Protein AF-W7W926-F1 (afdb_monomer_lite)

Foldseek 3Di:
DLVLLLVLLLVLLVVDPDPSPVVLNVQSVPDDDLVSSVVSLVVSVVVCVVVVHDPSSVVSSQVSCVVSVNNPPPPPVPPDPDDPDD

Radius of gyration: 13.78 Å; chains: 1; bounding box: 27×31×46 Å

pLDDT: mean 77.88, std 17.43, range [39.47, 93.94]

Sequence (86 aa):
MLAEVRSLLIGTLLVDGPVSSSLTVLRVGRARDRYELIGLVWQIERALVTARRPVEAMSRLRRARELLGLGNTVVDEDTKPGSSTH

Secondary structure (DSSP, 8-state):
-HHHHHHHHHHHHHSSTTTS-HHHHHHHHH--SHHHHHHHHHHHHHHHHHTT--HHHHHHHHHHHHHTT-TT----TT--------

Structure (mmCIF, N/CA/C/O backbone):
data_AF-W7W926-F1
#
_entry.id   AF-W7W926-F1
#
loop_
_atom_site.group_PDB
_atom_site.id
_atom_site.type_symbol
_atom_site.label_atom_id
_atom_site.label_alt_id
_atom_site.label_comp_id
_atom_site.label_asym_id
_atom_site.label_entity_id
_atom_site.label_seq_id
_atom_site.pdbx_PDB_ins_code
_atom_site.Cartn_x
_atom_site.Cartn_y
_atom_site.Cartn_z
_atom_site.occupancy
_atom_site.B_iso_or_equiv
_atom_site.auth_seq_id
_atom_site.auth_comp_id
_atom_site.a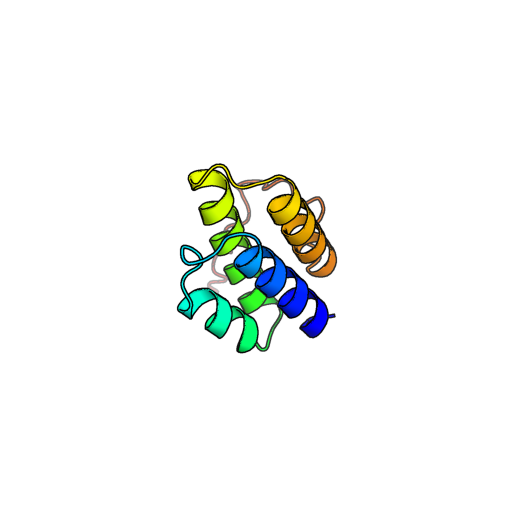uth_asym_id
_atom_site.auth_atom_id
_atom_site.pdbx_PDB_model_num
ATOM 1 N N . MET A 1 1 ? -14.233 2.768 2.524 1.00 81.12 1 MET A N 1
ATOM 2 C CA . MET A 1 1 ? -12.872 3.320 2.711 1.00 81.12 1 MET A CA 1
ATOM 3 C C . MET A 1 1 ? -11.829 2.247 3.036 1.00 81.12 1 MET A C 1
ATOM 5 O O . MET A 1 1 ? -11.079 1.902 2.140 1.00 81.12 1 MET A O 1
ATOM 9 N N . LEU A 1 2 ? -11.770 1.651 4.240 1.00 88.94 2 LEU A N 1
ATOM 10 C CA . LEU A 1 2 ? -10.694 0.682 4.569 1.00 88.94 2 LEU A CA 1
ATOM 11 C C . LEU A 1 2 ? -10.683 -0.562 3.660 1.00 88.94 2 LEU A C 1
ATOM 13 O O . LEU A 1 2 ? -9.621 -1.029 3.270 1.00 88.94 2 LEU A O 1
ATOM 17 N N . ALA A 1 3 ? -11.856 -1.066 3.263 1.00 90.44 3 ALA A N 1
ATOM 18 C CA . ALA A 1 3 ? -11.959 -2.174 2.307 1.00 90.44 3 ALA A CA 1
ATOM 19 C C . ALA A 1 3 ? -11.374 -1.832 0.921 1.00 90.44 3 ALA A C 1
ATOM 21 O O . ALA A 1 3 ? -10.751 -2.676 0.288 1.00 90.44 3 ALA A O 1
ATOM 22 N N . GLU A 1 4 ? -11.523 -0.584 0.479 1.00 90.75 4 GLU A N 1
ATOM 23 C CA . GLU A 1 4 ? -10.985 -0.099 -0.796 1.00 90.75 4 GLU A CA 1
ATOM 24 C C . GLU A 1 4 ? -9.459 0.020 -0.740 1.00 90.75 4 GLU A C 1
ATOM 26 O O . GLU A 1 4 ? -8.768 -0.450 -1.641 1.00 90.75 4 GLU A O 1
ATOM 31 N N . VAL A 1 5 ? -8.924 0.538 0.372 1.00 91.12 5 VAL A N 1
ATOM 32 C CA . VAL A 1 5 ? -7.479 0.548 0.643 1.00 91.12 5 VAL A CA 1
ATOM 33 C C . VAL A 1 5 ? -6.916 -0.874 0.609 1.00 91.12 5 VAL A C 1
ATOM 35 O O . VAL A 1 5 ? -5.907 -1.109 -0.051 1.00 91.12 5 VAL A O 1
ATOM 38 N N . ARG A 1 6 ? -7.581 -1.847 1.248 1.00 93.88 6 ARG A N 1
ATOM 39 C CA . ARG A 1 6 ? -7.161 -3.259 1.194 1.00 93.88 6 ARG A CA 1
ATOM 40 C C . ARG A 1 6 ? -7.119 -3.782 -0.239 1.00 93.88 6 ARG A C 1
ATOM 42 O O . ARG A 1 6 ? -6.110 -4.366 -0.622 1.00 93.88 6 ARG A O 1
ATOM 49 N N . SER A 1 7 ? -8.160 -3.539 -1.037 1.00 92.44 7 SER A N 1
ATOM 50 C CA . SER A 1 7 ? -8.185 -3.954 -2.447 1.00 92.44 7 SER A CA 1
ATOM 51 C C . SER A 1 7 ? -7.053 -3.336 -3.264 1.00 92.44 7 SER A C 1
ATOM 53 O O . SER A 1 7 ? -6.413 -4.042 -4.038 1.00 92.44 7 SER A O 1
ATOM 55 N N . LEU A 1 8 ? -6.756 -2.047 -3.077 1.00 91.38 8 LEU A N 1
ATOM 56 C CA . LEU A 1 8 ? -5.655 -1.378 -3.777 1.00 91.38 8 LEU A CA 1
ATOM 57 C C . LEU A 1 8 ? -4.292 -1.957 -3.393 1.00 91.38 8 LEU A C 1
ATOM 59 O O . LEU A 1 8 ? -3.452 -2.178 -4.266 1.00 91.38 8 LEU A O 1
ATOM 63 N N . LEU A 1 9 ? -4.074 -2.234 -2.107 1.00 90.06 9 LEU A N 1
ATOM 64 C CA . LEU A 1 9 ? -2.828 -2.826 -1.623 1.00 90.06 9 LEU A CA 1
ATOM 65 C C . LEU A 1 9 ? -2.672 -4.269 -2.101 1.00 90.06 9 LEU A C 1
ATOM 67 O O . LEU A 1 9 ? -1.609 -4.626 -2.594 1.00 90.06 9 LEU A O 1
ATOM 71 N N . ILE A 1 10 ? -3.731 -5.079 -2.051 1.00 90.50 10 ILE A N 1
ATOM 72 C CA . ILE A 1 10 ? -3.719 -6.434 -2.617 1.00 90.50 10 ILE A CA 1
ATOM 73 C C . ILE A 1 10 ? -3.440 -6.369 -4.122 1.00 90.50 10 ILE A C 1
ATOM 75 O O . ILE A 1 10 ? -2.551 -7.063 -4.601 1.00 90.50 10 ILE A O 1
ATOM 79 N N . GLY A 1 11 ? -4.112 -5.485 -4.862 1.00 88.88 11 GLY A N 1
ATOM 80 C CA . GLY A 1 11 ? -3.858 -5.289 -6.290 1.00 88.88 11 GLY A CA 1
ATOM 81 C C . GLY A 1 11 ? -2.414 -4.873 -6.577 1.00 88.88 11 GLY A C 1
ATOM 82 O O . GLY A 1 11 ? -1.794 -5.412 -7.483 1.00 88.88 11 GLY A O 1
ATOM 83 N N . THR A 1 12 ? -1.839 -3.987 -5.762 1.00 87.88 12 THR A N 1
ATOM 84 C CA . THR A 1 12 ? -0.421 -3.592 -5.854 1.00 87.88 12 THR A CA 1
ATOM 85 C C . THR A 1 12 ? 0.513 -4.792 -5.693 1.00 87.88 12 THR A C 1
ATOM 87 O O . THR A 1 12 ? 1.503 -4.909 -6.407 1.00 87.88 12 THR A O 1
ATOM 90 N N . LEU A 1 13 ? 0.181 -5.694 -4.770 1.00 86.00 13 LEU A N 1
ATOM 91 C CA . LEU A 1 13 ? 0.963 -6.888 -4.459 1.00 86.00 13 LEU A CA 1
ATOM 92 C C . LEU A 1 13 ? 0.811 -8.011 -5.491 1.00 86.00 13 LEU A C 1
ATOM 94 O O . LEU A 1 13 ? 1.684 -8.868 -5.557 1.00 86.00 13 LEU A O 1
ATOM 98 N N . LEU A 1 14 ? -0.280 -8.026 -6.258 1.00 82.19 14 LEU A N 1
ATOM 99 C CA . LEU A 1 14 ? -0.562 -9.046 -7.272 1.00 82.19 14 LEU A CA 1
ATOM 100 C C . LEU A 1 14 ? -0.071 -8.669 -8.677 1.00 82.19 14 LEU A C 1
ATOM 102 O O . LEU A 1 14 ? 0.048 -9.552 -9.520 1.00 82.19 14 LEU A O 1
ATOM 106 N N . VAL A 1 15 ? 0.219 -7.386 -8.935 1.00 77.62 15 VAL A N 1
ATOM 107 C CA . VAL A 1 15 ? 0.750 -6.900 -10.228 1.00 77.62 15 VAL A CA 1
ATOM 108 C C . VAL A 1 15 ? 2.096 -7.539 -10.575 1.00 77.62 15 VAL A C 1
ATOM 110 O O . VAL A 1 15 ? 2.406 -7.716 -11.748 1.00 77.62 15 VAL A O 1
ATOM 113 N N . ASP A 1 16 ? 2.867 -7.938 -9.568 1.00 59.84 16 ASP A N 1
ATOM 114 C CA . ASP A 1 16 ? 4.092 -8.710 -9.730 1.00 59.84 16 ASP A CA 1
ATOM 115 C C . ASP A 1 16 ? 3.940 -10.024 -8.954 1.00 59.84 16 ASP A C 1
ATOM 117 O O . ASP A 1 16 ? 3.901 -10.022 -7.722 1.00 59.84 16 ASP A O 1
ATOM 121 N N . GLY A 1 17 ? 3.853 -11.155 -9.665 1.00 56.94 17 GLY A N 1
ATOM 122 C CA . GLY A 1 17 ? 3.900 -12.494 -9.062 1.00 56.94 17 GLY A CA 1
ATOM 123 C C . GLY A 1 17 ? 5.174 -12.736 -8.225 1.00 56.94 17 GLY A C 1
ATOM 124 O O . GLY A 1 17 ? 5.997 -11.841 -8.044 1.00 56.94 17 GLY A O 1
ATOM 125 N N . PRO A 1 18 ? 5.447 -13.988 -7.820 1.00 53.00 18 PRO A N 1
ATOM 126 C CA . PRO A 1 18 ? 5.496 -14.530 -6.444 1.00 53.00 18 PRO A CA 1
ATOM 127 C C . PRO A 1 18 ? 6.413 -13.841 -5.397 1.00 53.00 18 PRO A C 1
ATOM 129 O O . PRO A 1 18 ? 6.643 -14.397 -4.327 1.00 53.00 18 PRO A O 1
ATOM 132 N N . VAL A 1 19 ? 6.948 -12.647 -5.653 1.00 51.56 19 VAL A N 1
ATOM 133 C CA . VAL A 1 19 ? 7.866 -11.924 -4.755 1.00 51.56 19 VAL A CA 1
ATOM 134 C C . VAL A 1 19 ? 7.122 -11.036 -3.752 1.00 51.56 19 VAL A C 1
ATOM 136 O O . VAL A 1 19 ? 7.699 -10.623 -2.745 1.00 51.56 19 VAL A O 1
ATOM 139 N N . SER A 1 20 ? 5.825 -10.779 -3.954 1.00 60.31 20 SER A N 1
ATOM 140 C CA . SER A 1 20 ? 5.005 -10.322 -2.837 1.00 60.31 20 SER A CA 1
ATOM 141 C C . SER A 1 20 ? 4.827 -11.473 -1.858 1.00 60.31 20 SER A C 1
ATOM 143 O O . SER A 1 20 ? 4.233 -12.497 -2.191 1.00 60.31 20 SER A O 1
ATOM 145 N N . SER A 1 21 ? 5.370 -11.326 -0.648 1.00 67.81 21 SER A N 1
ATOM 146 C CA . SER A 1 21 ? 5.214 -12.345 0.384 1.00 67.81 21 SER A CA 1
ATOM 147 C C . SER A 1 21 ? 3.720 -12.589 0.601 1.00 67.81 21 SER A C 1
ATOM 149 O O . SER A 1 21 ? 2.995 -11.666 0.978 1.00 67.81 21 SER A O 1
ATOM 151 N N . SER A 1 22 ? 3.252 -13.826 0.407 1.00 78.44 22 SER A N 1
ATOM 152 C CA . SER A 1 22 ? 1.865 -14.229 0.693 1.00 78.44 22 SER A CA 1
ATOM 153 C C . SER A 1 22 ? 1.428 -13.806 2.103 1.00 78.44 22 SER A C 1
ATOM 155 O O . SER A 1 22 ? 0.256 -13.531 2.353 1.00 78.44 22 SER A O 1
ATOM 157 N N . LEU A 1 23 ? 2.392 -13.665 3.020 1.00 85.69 23 LEU A N 1
ATOM 158 C CA . LEU A 1 23 ? 2.195 -13.111 4.352 1.00 85.69 23 LEU A CA 1
ATOM 159 C C . LEU A 1 23 ? 1.748 -11.638 4.342 1.00 85.69 23 LEU A C 1
ATOM 161 O O . LEU A 1 23 ? 0.865 -11.274 5.114 1.00 85.69 23 LEU A O 1
ATOM 165 N N . THR A 1 24 ? 2.317 -10.788 3.487 1.00 87.25 24 THR A N 1
ATOM 166 C CA . THR A 1 24 ? 1.927 -9.375 3.354 1.00 87.25 24 THR A CA 1
ATOM 167 C C . THR A 1 24 ? 0.507 -9.252 2.810 1.00 87.25 24 THR A C 1
ATOM 169 O O . THR A 1 24 ? -0.280 -8.478 3.348 1.00 87.25 24 THR A O 1
ATOM 172 N N . VAL A 1 25 ? 0.135 -10.074 1.822 1.00 89.38 25 VAL A N 1
ATOM 173 C CA . VAL A 1 25 ? -1.245 -10.132 1.305 1.00 89.38 25 VAL A CA 1
ATOM 174 C C . VAL A 1 25 ? -2.225 -10.529 2.415 1.00 89.38 25 VAL A C 1
ATOM 176 O O . VAL A 1 25 ? -3.244 -9.866 2.612 1.00 89.38 25 VAL A O 1
ATOM 179 N N . LEU A 1 26 ? -1.890 -11.555 3.207 1.00 90.12 26 LEU A N 1
ATOM 180 C CA . LEU A 1 26 ? -2.700 -11.977 4.355 1.00 90.12 26 LEU A CA 1
ATOM 181 C C . LEU A 1 26 ? -2.823 -10.883 5.424 1.00 90.12 26 LEU A C 1
ATOM 183 O O . LEU A 1 26 ? -3.903 -10.694 5.985 1.00 90.12 26 LEU A O 1
ATOM 187 N N . ARG A 1 27 ? -1.740 -10.152 5.709 1.00 91.56 27 ARG A N 1
ATOM 188 C CA . ARG A 1 27 ? -1.746 -9.038 6.669 1.00 91.56 27 ARG A CA 1
ATOM 189 C C . ARG A 1 27 ? -2.644 -7.898 6.200 1.00 91.56 27 ARG A C 1
ATOM 191 O O . ARG A 1 27 ? -3.453 -7.423 6.987 1.00 91.56 27 ARG A O 1
ATOM 198 N N . VAL A 1 28 ? -2.577 -7.525 4.920 1.00 91.88 28 VAL A N 1
ATOM 199 C CA . VAL A 1 28 ? -3.483 -6.526 4.327 1.00 91.88 28 VAL A CA 1
ATOM 200 C C . VAL A 1 28 ? -4.937 -6.980 4.425 1.00 91.88 28 VAL A C 1
ATOM 202 O O . VAL A 1 28 ? -5.793 -6.199 4.834 1.00 91.88 28 VAL A O 1
ATOM 205 N N . GLY A 1 29 ? -5.226 -8.246 4.116 1.00 91.50 29 GLY A N 1
ATOM 206 C CA . GLY A 1 29 ? -6.579 -8.795 4.228 1.00 91.50 29 GLY A CA 1
ATOM 207 C C . GLY A 1 29 ? -7.128 -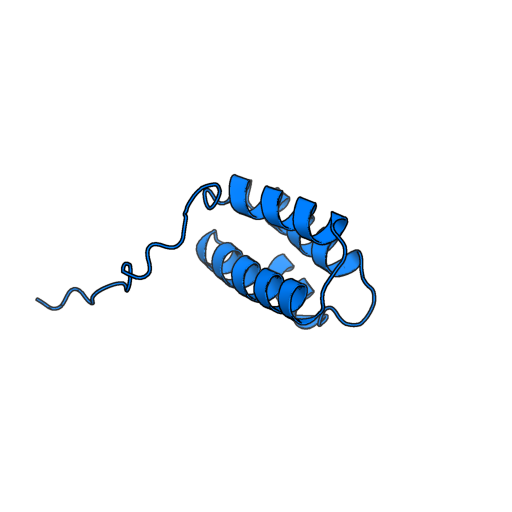8.797 5.660 1.00 91.50 29 GLY A C 1
ATOM 208 O O . GLY A 1 29 ? -8.329 -8.620 5.856 1.00 91.50 29 GLY A O 1
ATOM 209 N N . ARG A 1 30 ? -6.259 -8.966 6.664 1.00 93.69 30 ARG A N 1
ATOM 210 C CA . ARG A 1 30 ? -6.637 -9.016 8.086 1.00 93.69 30 ARG A CA 1
ATOM 211 C C . ARG A 1 30 ? -6.654 -7.662 8.786 1.00 93.69 30 ARG A C 1
ATOM 213 O O . ARG A 1 30 ? -7.273 -7.581 9.843 1.00 93.69 30 ARG A O 1
ATOM 220 N N . ALA A 1 31 ? -6.016 -6.641 8.219 1.00 93.94 31 ALA A N 1
ATOM 221 C CA . ALA A 1 31 ? -5.901 -5.329 8.841 1.00 93.94 31 ALA A CA 1
ATOM 222 C C . ALA A 1 31 ? -7.286 -4.733 9.138 1.00 93.94 31 ALA A C 1
ATOM 224 O O . ALA A 1 31 ? -8.083 -4.520 8.220 1.00 93.94 31 ALA A O 1
ATOM 225 N N . ARG A 1 32 ? -7.604 -4.481 10.407 1.00 91.50 32 ARG A N 1
ATOM 226 C CA . ARG A 1 32 ? -8.929 -4.045 10.874 1.00 91.50 32 ARG A CA 1
ATOM 227 C C . ARG A 1 32 ? -9.057 -2.537 10.949 1.00 91.50 32 ARG A C 1
ATOM 229 O O . ARG A 1 32 ? -10.156 -2.028 10.729 1.00 91.50 32 ARG A O 1
ATOM 236 N N . ASP A 1 33 ? -7.955 -1.841 11.184 1.00 91.81 33 ASP A N 1
ATOM 237 C CA . ASP A 1 33 ? -7.949 -0.398 11.375 1.00 91.81 33 ASP A CA 1
ATOM 238 C C . ASP A 1 33 ? -7.037 0.345 10.390 1.00 91.81 33 ASP A C 1
ATOM 240 O O . ASP A 1 33 ? -6.346 -0.223 9.539 1.00 91.81 33 ASP A O 1
ATOM 244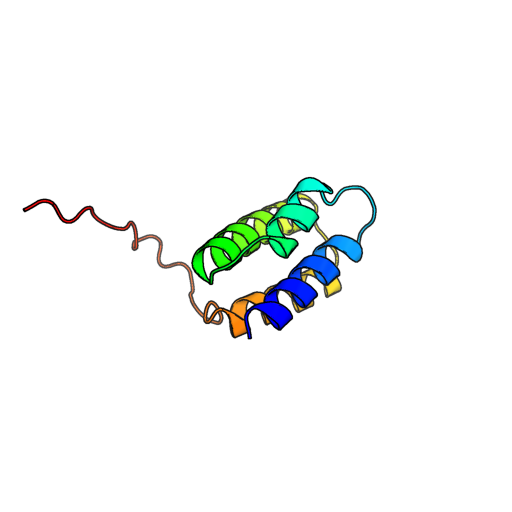 N N . ARG A 1 34 ? -7.107 1.674 10.476 1.00 89.38 34 ARG A N 1
ATOM 245 C CA . ARG A 1 34 ? -6.351 2.584 9.619 1.00 89.38 34 ARG A CA 1
ATOM 246 C C . ARG A 1 34 ? -4.850 2.553 9.925 1.00 89.38 34 ARG A C 1
ATOM 248 O O . ARG A 1 34 ? -4.065 2.703 8.995 1.00 89.38 34 ARG A O 1
ATOM 255 N N . TYR A 1 35 ? -4.444 2.370 11.180 1.00 89.56 35 TYR A N 1
ATOM 256 C CA . TYR A 1 35 ? -3.036 2.383 11.586 1.00 89.56 35 TYR A CA 1
ATOM 257 C C . TYR A 1 35 ? -2.291 1.155 11.061 1.00 89.56 35 TYR A C 1
ATOM 259 O O . TYR A 1 35 ? -1.199 1.290 10.508 1.00 89.56 35 TYR A O 1
ATOM 267 N N . GLU A 1 36 ? -2.913 -0.021 11.136 1.00 91.81 36 GLU A N 1
ATOM 268 C CA . GLU A 1 36 ? -2.391 -1.253 10.543 1.00 91.81 36 GLU A CA 1
ATOM 269 C C . GLU A 1 36 ? -2.188 -1.097 9.028 1.00 91.81 36 GLU A C 1
ATOM 271 O O . GLU A 1 36 ? -1.141 -1.463 8.490 1.00 91.81 36 GLU A O 1
ATOM 276 N N . LEU A 1 37 ? -3.155 -0.484 8.335 1.00 92.56 37 LEU A N 1
ATOM 277 C CA . LEU A 1 37 ? -3.053 -0.222 6.897 1.00 92.56 37 LEU A CA 1
ATOM 278 C C . LEU A 1 37 ? -1.962 0.798 6.552 1.00 92.56 37 LEU A C 1
ATOM 280 O O . LEU A 1 37 ? -1.262 0.605 5.561 1.00 92.56 37 LEU A O 1
ATOM 284 N N . ILE A 1 38 ? -1.771 1.839 7.367 1.00 92.75 38 ILE A N 1
ATOM 285 C CA . ILE A 1 38 ? -0.664 2.794 7.202 1.00 92.75 38 ILE A CA 1
ATOM 286 C C . ILE A 1 38 ? 0.682 2.073 7.339 1.00 92.75 38 ILE A C 1
ATOM 288 O O . ILE A 1 38 ? 1.557 2.245 6.492 1.00 92.75 38 ILE A O 1
ATOM 292 N N . GLY A 1 39 ? 0.847 1.227 8.359 1.00 91.31 39 GLY A N 1
ATOM 293 C CA . GLY A 1 39 ? 2.074 0.447 8.543 1.00 91.31 39 GLY A CA 1
ATOM 294 C C . GLY A 1 39 ? 2.377 -0.459 7.347 1.00 91.31 39 GLY A C 1
ATOM 295 O O . GLY A 1 39 ? 3.515 -0.524 6.878 1.00 91.31 39 GLY A O 1
ATOM 296 N N . LEU A 1 40 ? 1.349 -1.112 6.802 1.00 92.38 40 LEU A N 1
ATOM 297 C CA . LEU A 1 40 ? 1.485 -1.970 5.625 1.00 92.38 40 LEU A CA 1
ATOM 298 C C . LEU A 1 40 ? 1.808 -1.177 4.356 1.00 92.38 40 LEU A C 1
ATOM 300 O O . LEU A 1 40 ? 2.624 -1.635 3.561 1.00 92.38 40 LEU A O 1
ATOM 304 N N . VAL A 1 41 ? 1.244 0.021 4.183 1.00 91.81 41 VAL A N 1
ATOM 305 C CA . VAL A 1 41 ? 1.603 0.925 3.081 1.00 91.81 41 VAL A CA 1
ATOM 306 C C . VAL A 1 41 ? 3.096 1.222 3.071 1.00 91.81 41 VAL A C 1
ATOM 308 O O . VAL A 1 41 ? 3.723 1.057 2.029 1.00 91.81 41 VAL A O 1
ATOM 311 N N . TRP A 1 42 ? 3.682 1.581 4.215 1.00 90.19 42 TRP A N 1
ATOM 312 C CA . TRP A 1 42 ? 5.118 1.864 4.307 1.00 90.19 42 TRP A CA 1
ATOM 313 C C . TRP A 1 42 ? 5.984 0.642 3.985 1.00 90.19 42 TRP A C 1
ATOM 315 O O . TRP A 1 42 ? 6.991 0.754 3.285 1.00 90.19 42 TRP A O 1
ATOM 325 N N . GLN A 1 43 ? 5.589 -0.542 4.466 1.00 88.56 43 GLN A N 1
ATOM 326 C CA . GLN A 1 43 ? 6.292 -1.791 4.154 1.00 88.56 43 GLN A CA 1
ATOM 327 C C . GLN A 1 43 ? 6.260 -2.099 2.653 1.00 88.56 43 GLN A C 1
ATOM 329 O O . GLN A 1 43 ? 7.287 -2.452 2.070 1.00 88.56 43 GLN A O 1
ATOM 334 N N . ILE A 1 44 ? 5.091 -1.939 2.028 1.00 88.62 44 ILE A N 1
ATOM 335 C CA . ILE A 1 44 ? 4.889 -2.175 0.597 1.00 88.62 44 ILE A CA 1
ATOM 336 C C . ILE A 1 44 ? 5.665 -1.140 -0.226 1.00 88.62 44 ILE A C 1
ATOM 338 O O . ILE A 1 44 ? 6.365 -1.515 -1.160 1.00 88.62 44 ILE A O 1
ATOM 342 N N . GLU A 1 45 ? 5.623 0.139 0.149 1.00 87.69 45 GLU A N 1
ATOM 343 C CA . GLU A 1 45 ? 6.378 1.210 -0.510 1.00 87.69 45 GLU A CA 1
ATOM 344 C C . GLU A 1 45 ? 7.876 0.918 -0.533 1.00 87.69 45 GLU A C 1
ATOM 346 O O . GLU A 1 45 ? 8.500 0.941 -1.594 1.00 87.69 45 GLU A O 1
ATOM 351 N N . ARG A 1 46 ? 8.443 0.563 0.625 1.00 84.81 46 ARG A N 1
ATOM 352 C CA . ARG A 1 46 ? 9.869 0.255 0.753 1.00 84.81 46 ARG A CA 1
ATOM 353 C C . ARG A 1 46 ? 10.266 -0.926 -0.126 1.00 84.81 46 ARG A C 1
ATOM 355 O O . ARG A 1 46 ? 11.271 -0.851 -0.827 1.00 84.81 46 ARG A O 1
ATOM 362 N N . ALA A 1 47 ? 9.456 -1.985 -0.132 1.00 83.25 47 ALA A N 1
ATOM 363 C CA . ALA A 1 47 ? 9.693 -3.150 -0.976 1.00 83.25 47 ALA A CA 1
ATOM 364 C C . ALA A 1 47 ? 9.652 -2.796 -2.473 1.00 83.25 47 ALA A C 1
ATOM 366 O O . ALA A 1 47 ? 10.504 -3.253 -3.237 1.00 83.25 47 ALA A O 1
ATOM 367 N N . LEU A 1 48 ? 8.700 -1.957 -2.890 1.00 81.31 48 LEU A N 1
ATOM 368 C CA . LEU A 1 48 ? 8.554 -1.545 -4.286 1.00 81.31 48 LEU A CA 1
ATOM 369 C C . LEU A 1 48 ? 9.709 -0.646 -4.751 1.00 81.31 48 LEU A C 1
ATOM 371 O O . LEU A 1 48 ? 10.217 -0.840 -5.857 1.00 81.31 48 LEU A O 1
ATOM 375 N N . VAL A 1 49 ? 10.170 0.276 -3.900 1.00 82.94 49 VAL A N 1
ATOM 376 C CA . VAL A 1 49 ? 11.337 1.133 -4.170 1.00 82.94 49 VAL A CA 1
ATOM 377 C C . VAL A 1 49 ? 12.612 0.298 -4.283 1.00 82.94 49 VAL A C 1
ATOM 379 O O . VAL A 1 49 ? 13.336 0.421 -5.272 1.00 82.94 49 VAL A O 1
ATOM 382 N N . THR A 1 50 ? 12.873 -0.593 -3.319 1.00 81.06 50 THR A N 1
ATOM 383 C CA . THR A 1 50 ? 14.060 -1.465 -3.341 1.00 81.06 50 THR A CA 1
ATOM 384 C C . THR A 1 50 ? 14.090 -2.348 -4.586 1.00 81.06 50 THR A C 1
ATOM 386 O O . THR A 1 50 ? 15.145 -2.525 -5.189 1.00 81.06 50 THR A O 1
ATOM 389 N N . ALA A 1 51 ? 12.937 -2.866 -5.006 1.00 79.69 51 ALA A N 1
ATOM 390 C CA . ALA A 1 51 ? 12.843 -3.743 -6.165 1.00 79.69 51 ALA A CA 1
ATOM 391 C C . ALA A 1 51 ? 12.663 -3.005 -7.511 1.00 79.69 51 ALA A C 1
ATOM 393 O O . ALA A 1 51 ? 12.477 -3.675 -8.523 1.00 79.69 51 ALA A O 1
ATOM 394 N N . ARG A 1 52 ? 12.719 -1.659 -7.546 1.00 78.44 52 ARG A N 1
ATOM 395 C CA . ARG A 1 52 ? 12.524 -0.821 -8.756 1.00 78.44 52 ARG A CA 1
ATOM 396 C C . ARG A 1 52 ? 11.269 -1.203 -9.557 1.00 78.44 52 ARG A C 1
ATOM 398 O O . ARG A 1 52 ? 11.316 -1.421 -10.765 1.00 78.44 52 ARG A O 1
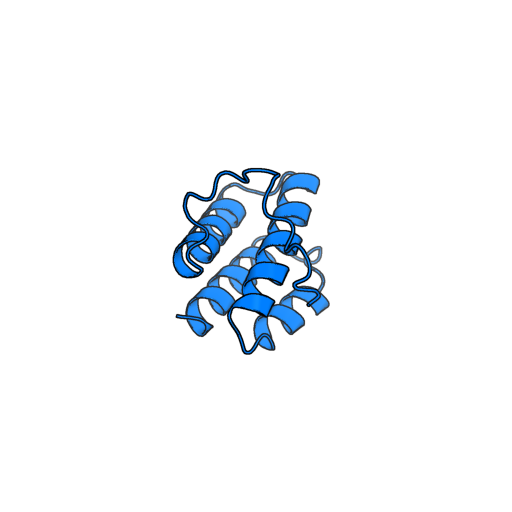ATOM 405 N N . ARG A 1 53 ? 10.152 -1.333 -8.846 1.00 73.75 53 ARG A N 1
ATOM 406 C CA . ARG A 1 53 ? 8.907 -1.935 -9.343 1.00 73.75 53 ARG A CA 1
ATOM 407 C C . ARG A 1 53 ? 8.118 -1.011 -10.283 1.00 73.75 53 ARG A C 1
ATOM 409 O O . ARG A 1 53 ? 8.309 0.206 -10.247 1.00 73.75 53 ARG A O 1
ATOM 416 N N . PRO A 1 54 ? 7.237 -1.575 -11.133 1.00 75.19 54 PRO A N 1
ATOM 417 C CA . PRO A 1 54 ? 6.575 -0.844 -12.208 1.00 75.19 54 PRO A CA 1
ATOM 418 C C . PRO A 1 54 ? 5.704 0.319 -11.719 1.00 75.19 54 PRO A C 1
ATOM 420 O O . PRO A 1 54 ? 5.088 0.278 -10.651 1.00 75.19 54 PRO A O 1
ATOM 423 N N . VAL A 1 55 ? 5.596 1.340 -12.577 1.00 78.06 55 VAL A N 1
ATOM 424 C CA . VAL A 1 55 ? 4.819 2.575 -12.352 1.00 78.06 55 VAL A CA 1
ATOM 425 C C . VAL A 1 55 ? 3.373 2.276 -11.951 1.00 78.06 55 VAL A C 1
ATOM 427 O O . VAL A 1 55 ? 2.804 2.957 -11.105 1.00 78.06 55 VAL A O 1
ATOM 430 N N . GLU A 1 56 ? 2.788 1.215 -12.498 1.00 82.75 56 GLU A N 1
ATOM 431 C CA . GLU A 1 56 ? 1.413 0.811 -12.220 1.00 82.75 56 GLU A CA 1
ATOM 432 C C . GLU A 1 56 ? 1.180 0.359 -10.765 1.00 82.75 56 GLU A C 1
ATOM 434 O O . GLU A 1 56 ? 0.131 0.647 -10.181 1.00 82.75 56 GLU A O 1
ATOM 439 N N . ALA A 1 57 ? 2.151 -0.331 -10.155 1.00 83.19 57 ALA A N 1
ATOM 440 C CA . ALA A 1 57 ? 2.107 -0.696 -8.738 1.00 83.19 57 ALA A CA 1
ATOM 441 C C . ALA A 1 57 ? 2.241 0.560 -7.860 1.00 83.19 57 ALA A C 1
ATOM 443 O O . ALA A 1 57 ? 1.524 0.725 -6.872 1.00 83.19 57 ALA A O 1
ATOM 444 N N . MET A 1 58 ? 3.092 1.503 -8.275 1.00 84.56 58 MET A N 1
ATOM 445 C CA . MET A 1 58 ? 3.254 2.783 -7.586 1.00 84.56 58 MET A CA 1
ATOM 446 C C . MET A 1 58 ? 2.006 3.664 -7.655 1.00 84.56 58 MET A C 1
ATOM 448 O O . MET A 1 58 ? 1.646 4.280 -6.654 1.00 84.56 58 MET A O 1
ATOM 452 N N . SER A 1 59 ? 1.295 3.686 -8.782 1.00 88.00 59 SER A N 1
ATOM 453 C CA . SER A 1 59 ? 0.037 4.430 -8.915 1.00 88.00 59 SER A CA 1
ATOM 454 C C . SER A 1 59 ? -1.055 3.893 -7.986 1.00 88.00 59 SER A C 1
ATOM 456 O O . SER A 1 59 ? -1.726 4.674 -7.308 1.00 88.00 59 SER A O 1
ATOM 458 N N . ARG A 1 60 ? -1.201 2.564 -7.880 1.00 89.38 60 ARG A N 1
ATOM 459 C CA . ARG A 1 60 ? -2.158 1.938 -6.947 1.00 89.38 60 ARG A CA 1
ATOM 460 C C . ARG A 1 60 ? -1.802 2.238 -5.489 1.00 89.38 60 ARG A C 1
ATOM 462 O O . ARG A 1 60 ? -2.689 2.571 -4.700 1.00 89.38 60 ARG A O 1
ATOM 469 N N . LEU A 1 61 ? -0.512 2.206 -5.147 1.00 88.75 61 LEU A N 1
ATOM 470 C CA . LEU A 1 61 ? -0.041 2.565 -3.810 1.00 88.75 61 LEU A CA 1
ATOM 471 C C . LEU A 1 61 ? -0.303 4.040 -3.476 1.00 88.75 61 LEU A C 1
ATOM 473 O O . LEU A 1 61 ? -0.765 4.340 -2.376 1.00 88.75 61 LEU A O 1
ATOM 477 N N . ARG A 1 62 ? -0.059 4.964 -4.414 1.00 88.88 62 ARG A N 1
ATOM 478 C CA . ARG A 1 62 ? -0.361 6.395 -4.232 1.00 88.88 62 ARG A CA 1
ATOM 479 C C . ARG A 1 62 ? -1.839 6.618 -3.939 1.00 88.88 62 ARG A C 1
ATOM 481 O O . ARG A 1 62 ? -2.170 7.330 -2.996 1.00 88.88 62 ARG A O 1
ATOM 488 N N . ARG A 1 63 ? -2.725 5.922 -4.654 1.00 89.94 63 ARG A N 1
ATOM 489 C CA . ARG A 1 63 ? -4.162 5.995 -4.379 1.00 89.94 63 ARG A CA 1
ATOM 490 C C . ARG A 1 63 ? -4.521 5.466 -2.987 1.00 89.94 63 ARG A C 1
ATOM 492 O O . ARG A 1 63 ? -5.320 6.079 -2.284 1.00 89.94 63 ARG A O 1
ATOM 499 N N . ALA A 1 64 ? -3.910 4.359 -2.558 1.00 90.75 64 ALA A N 1
ATOM 500 C CA . ALA A 1 64 ? -4.098 3.835 -1.204 1.00 90.75 64 ALA A CA 1
ATOM 501 C C . ALA A 1 64 ? -3.619 4.835 -0.133 1.00 90.75 64 ALA A C 1
ATOM 503 O O . ALA A 1 64 ? -4.292 5.019 0.881 1.00 90.75 64 ALA A O 1
ATOM 504 N N . ARG A 1 65 ? -2.498 5.527 -0.382 1.00 91.06 65 ARG A N 1
ATOM 505 C CA . ARG A 1 65 ? -1.975 6.602 0.474 1.00 91.06 65 ARG A CA 1
ATOM 506 C C . ARG A 1 65 ? -2.955 7.769 0.585 1.00 91.06 65 ARG A C 1
ATOM 508 O O . ARG A 1 65 ? -3.255 8.189 1.696 1.00 91.06 65 ARG A O 1
ATOM 515 N N . GLU A 1 66 ? -3.502 8.253 -0.525 1.00 90.31 66 GLU A N 1
ATOM 516 C CA . GLU A 1 66 ? -4.506 9.329 -0.533 1.00 90.31 66 GLU A CA 1
ATOM 517 C C . GLU A 1 66 ? -5.748 8.979 0.292 1.00 90.31 66 GLU A C 1
ATOM 519 O O . GLU A 1 66 ? -6.176 9.772 1.126 1.00 90.31 66 GLU A O 1
ATOM 524 N N . LEU A 1 67 ? -6.295 7.772 0.115 1.00 89.12 67 LEU A N 1
ATOM 525 C CA . LEU A 1 67 ? -7.468 7.304 0.867 1.00 89.12 67 LEU A CA 1
ATOM 526 C C . LEU A 1 67 ? -7.194 7.152 2.364 1.00 89.12 67 LEU A C 1
ATOM 528 O O . LEU A 1 67 ? -8.101 7.261 3.188 1.00 89.12 67 LEU A O 1
ATOM 532 N N . LEU A 1 68 ? -5.939 6.901 2.725 1.00 88.31 68 LEU A N 1
ATOM 533 C CA . LEU A 1 68 ? -5.491 6.917 4.106 1.00 88.31 68 LEU A CA 1
ATOM 534 C C . LEU A 1 68 ? -5.142 8.326 4.585 1.00 88.31 68 LEU A C 1
ATOM 536 O O . LEU A 1 68 ? -4.693 8.439 5.712 1.00 88.31 6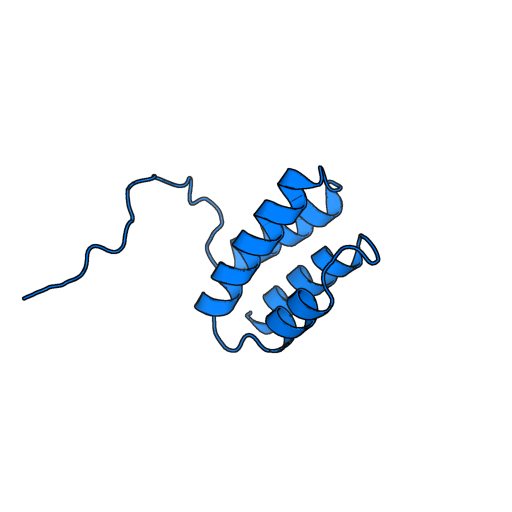8 LEU A O 1
ATOM 540 N N . GLY A 1 69 ? -5.330 9.395 3.811 1.00 86.88 69 GLY A N 1
ATOM 541 C CA . GLY A 1 69 ? -4.945 10.754 4.209 1.00 86.88 69 GLY A CA 1
ATOM 542 C C . GLY A 1 69 ? -3.428 10.954 4.327 1.00 86.88 69 GLY A C 1
ATOM 543 O O . GLY A 1 69 ? -2.983 11.801 5.090 1.00 86.88 69 GLY A O 1
ATOM 544 N N . LEU A 1 70 ? -2.639 10.146 3.612 1.00 82.75 70 LEU A N 1
ATOM 545 C CA . LEU A 1 70 ? -1.177 10.248 3.483 1.00 82.75 70 LEU A CA 1
ATOM 546 C C . LEU A 1 70 ? -0.757 10.981 2.191 1.00 82.75 70 LEU A C 1
ATOM 548 O O . LEU A 1 70 ? 0.424 11.007 1.835 1.00 82.75 70 LEU A O 1
ATOM 552 N N . GLY A 1 71 ? -1.729 11.504 1.436 1.00 67.44 71 GLY A N 1
ATOM 553 C CA . GLY A 1 71 ? -1.487 12.332 0.258 1.00 67.44 71 GLY A CA 1
ATOM 554 C C . GLY A 1 71 ? -1.038 13.723 0.698 1.00 67.44 71 GLY A C 1
ATOM 555 O O . GLY A 1 71 ? -1.811 14.429 1.336 1.00 67.44 71 GLY A O 1
ATOM 556 N N . ASN A 1 72 ? 0.200 14.088 0.354 1.00 57.12 72 ASN A N 1
ATOM 557 C CA . ASN A 1 72 ? 0.908 15.339 0.677 1.00 57.12 72 ASN A CA 1
ATOM 558 C C . ASN A 1 72 ? 1.542 15.478 2.071 1.00 57.12 72 ASN A C 1
ATOM 560 O O . ASN A 1 72 ? 2.025 16.562 2.390 1.00 57.12 72 ASN A O 1
ATOM 564 N N . THR A 1 73 ? 1.684 14.411 2.861 1.00 52.25 73 THR A N 1
ATOM 565 C CA . THR A 1 73 ? 2.733 14.420 3.892 1.00 52.25 73 THR A CA 1
ATOM 566 C C . THR A 1 73 ? 4.077 14.175 3.212 1.00 52.25 73 THR A C 1
ATOM 568 O O . THR A 1 73 ? 4.539 13.042 3.062 1.00 52.25 73 THR A O 1
ATOM 571 N N . VAL A 1 74 ? 4.706 15.268 2.765 1.00 44.09 74 VAL A N 1
ATOM 572 C CA . VAL A 1 74 ? 6.168 15.356 2.817 1.00 44.09 74 VAL A CA 1
ATOM 573 C C . VAL A 1 74 ? 6.529 14.924 4.233 1.00 44.09 74 VAL A C 1
ATOM 575 O O . VAL A 1 74 ? 5.959 15.432 5.198 1.00 44.09 74 VAL A O 1
ATOM 578 N N . VAL A 1 75 ? 7.350 13.886 4.345 1.00 45.09 75 VAL A N 1
ATOM 579 C CA . VAL A 1 75 ? 7.901 13.464 5.626 1.00 45.09 75 VAL A CA 1
ATOM 580 C C . VAL A 1 75 ? 8.722 14.644 6.125 1.00 45.09 75 VAL A C 1
ATOM 582 O O . VAL A 1 75 ? 9.839 14.849 5.667 1.00 45.09 75 VAL A O 1
ATOM 585 N N . ASP A 1 76 ? 8.141 15.456 6.998 1.00 39.47 76 ASP A N 1
ATOM 586 C CA . ASP A 1 76 ? 8.940 16.241 7.918 1.00 39.47 76 ASP A CA 1
ATOM 587 C C . ASP A 1 76 ? 9.488 15.218 8.916 1.00 39.47 76 ASP A C 1
ATOM 589 O O . ASP A 1 76 ? 8.722 14.492 9.563 1.00 39.47 76 ASP A O 1
ATOM 593 N N . GLU A 1 77 ? 10.809 15.053 8.943 1.00 43.97 77 GLU A N 1
ATOM 594 C CA . GLU A 1 77 ? 11.503 14.034 9.740 1.00 43.97 77 GLU A CA 1
ATOM 595 C C . GLU A 1 77 ? 11.305 14.201 11.265 1.00 43.97 77 GLU A C 1
ATOM 597 O O . GLU A 1 77 ? 11.844 13.407 12.035 1.00 43.97 77 GLU A O 1
ATOM 602 N N . ASP A 1 78 ? 10.492 15.161 11.723 1.00 44.06 78 ASP A N 1
ATOM 603 C CA . ASP A 1 78 ? 10.378 15.527 13.135 1.00 44.06 78 ASP A CA 1
ATOM 604 C C . ASP A 1 78 ? 9.152 15.006 13.897 1.00 44.06 78 ASP A C 1
ATOM 606 O O . ASP A 1 78 ? 9.076 15.167 15.114 1.00 44.06 78 ASP A O 1
ATOM 610 N N . THR A 1 79 ? 8.209 14.287 13.278 1.00 44.16 79 THR A N 1
ATOM 611 C CA . THR A 1 79 ? 7.131 13.662 14.079 1.00 44.16 79 THR A CA 1
ATOM 612 C C . THR A 1 79 ? 7.509 12.254 14.537 1.00 44.16 79 THR A C 1
ATOM 614 O O . THR A 1 79 ? 6.877 11.256 14.184 1.00 44.16 79 THR A O 1
ATOM 617 N N . LYS A 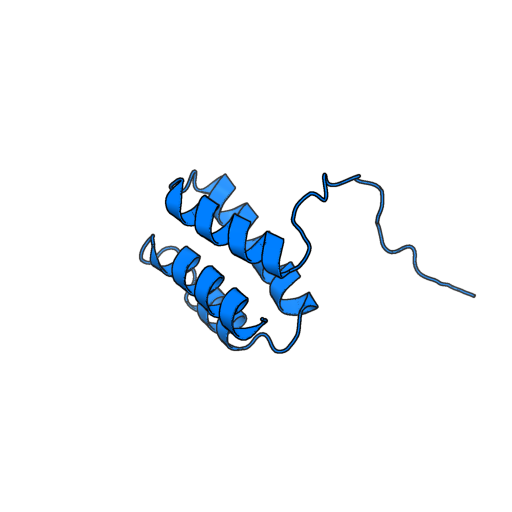1 80 ? 8.536 12.164 15.391 1.00 46.41 80 LYS A N 1
ATOM 618 C CA . LYS A 1 80 ? 8.561 11.099 16.404 1.00 46.41 80 LYS A CA 1
ATOM 619 C C . LYS A 1 80 ? 7.382 11.348 17.353 1.00 46.41 80 LYS A C 1
ATOM 621 O O . LYS A 1 80 ? 7.219 12.481 17.803 1.00 46.41 80 LYS A O 1
ATOM 626 N N . PRO A 1 81 ? 6.575 10.337 17.717 1.00 43.00 81 PRO A N 1
ATOM 627 C CA . PRO A 1 81 ? 5.673 10.483 18.846 1.00 43.00 81 PRO A CA 1
ATOM 628 C C . PRO A 1 81 ? 6.544 10.568 20.103 1.00 43.00 81 PRO A C 1
ATOM 630 O O . PRO A 1 81 ? 7.010 9.558 20.627 1.00 43.00 81 PRO A O 1
ATOM 633 N N . GLY A 1 82 ? 6.835 11.796 20.531 1.00 42.56 82 GLY A N 1
ATOM 634 C CA . GLY A 1 82 ? 7.379 12.065 21.848 1.00 42.56 82 GLY A CA 1
ATOM 635 C C . GLY A 1 82 ? 6.395 11.519 22.869 1.00 42.56 82 GLY A C 1
ATOM 636 O O . GLY A 1 82 ? 5.251 11.967 22.938 1.00 42.56 82 GLY A O 1
ATOM 637 N N . SER A 1 83 ? 6.838 10.502 23.602 1.00 44.62 83 SER A N 1
ATOM 638 C CA . SER A 1 83 ? 6.163 9.966 24.770 1.00 44.62 83 SER A CA 1
ATOM 639 C C . SER A 1 83 ? 5.661 11.109 25.644 1.00 44.62 83 SER A C 1
ATOM 641 O O . SER A 1 83 ? 6.452 11.890 26.170 1.00 44.62 83 SER A O 1
ATOM 643 N N . SER A 1 84 ? 4.345 11.196 25.815 1.00 47.94 84 SER A N 1
ATOM 644 C CA . SER A 1 84 ? 3.780 11.888 26.961 1.00 47.94 84 SER A CA 1
ATOM 645 C C . SER A 1 84 ? 4.187 11.098 28.201 1.00 47.94 84 SER A C 1
ATOM 647 O O . SER A 1 84 ? 3.626 10.037 28.469 1.00 47.94 84 SER A O 1
ATOM 649 N N . THR A 1 85 ? 5.177 11.603 28.929 1.00 45.84 85 THR A N 1
ATOM 650 C CA . THR A 1 85 ? 5.373 11.247 30.331 1.00 45.84 85 THR A CA 1
ATOM 651 C C . THR A 1 85 ? 5.167 12.506 31.154 1.00 45.84 85 THR A C 1
ATOM 653 O O . THR A 1 85 ? 5.670 13.579 30.823 1.00 45.84 85 THR A O 1
ATOM 656 N N . HIS A 1 86 ? 4.319 12.305 32.148 1.00 40.75 86 HIS A N 1
ATOM 657 C CA . HIS A 1 86 ? 3.748 13.222 33.114 1.00 40.75 86 HIS A CA 1
ATOM 658 C C . HIS A 1 86 ? 4.778 13.803 34.092 1.00 40.75 86 HIS A C 1
ATOM 660 O O . HIS A 1 86 ? 5.852 13.176 34.247 1.00 40.75 86 HIS A O 1
#